Protein 6EF7 (pdb70)

Foldseek 3Di:
DFDDAKFKAFPQADEDEAQAKDKGKMKIAGPVLAFDQVPWAKDALPDRAPDDLRN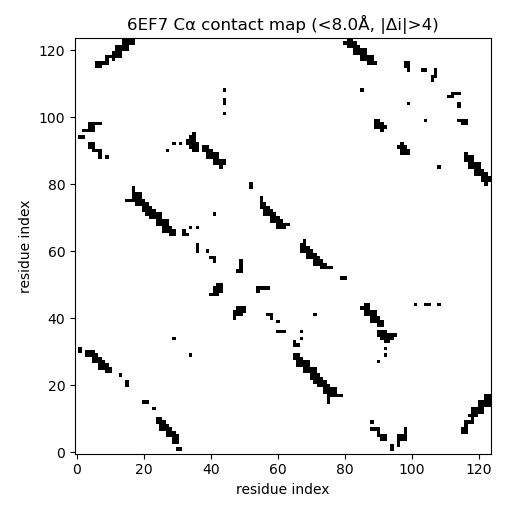QWDWDWDRDRSMIMIMIIGHHHNPGDFDKGKMFGWTAGPVGHIQADSVRNVCCVVVVHDGGGIHMYGYD

Solvent-accessible surface area: 6745 Å² total; per-residue (Å²): 165,27,130,94,97,2,79,8,107,25,49,89,84,0,46,1,121,83,31,102,84,21,92,61,113,1,46,0,65,10,77,48,68,40,24,41,72,92,127,2,17,4,29,52,28,162,38,93,102,41,4,194,17,0,110,30,8,89,78,46,22,81,81,89,63,89,73,0,37,0,84,0,45,8,76,0,58,125,120,13,92,103,27,85,53,60,10,4,0,17,0,9,0,64,66,48,35,39,8,1,43,96,101,58,3,21,83,5,42,123,90,186,79,94,29,61,5,49,3,103,0,35,2,77

Structure (mmCIF, N/CA/C/O backbone):
data_6EF7
#
_entry.id   6EF7
#
_cell.length_a   33.920
_cell.length_b   46.210
_cell.length_c   72.970
_cell.angle_alpha   90.00
_cell.angle_beta   90.00
_cell.angle_gamma   90.00
#
_symmetry.space_group_name_H-M   'P 21 21 21'
#
loop_
_entity.id
_entity.type
_entity.pdbx_description
1 polymer 'Platelet binding protein GspB'
2 non-polymer 'CALCIUM ION'
3 water water
#
loop_
_atom_site.group_PDB
_atom_site.id
_atom_site.type_symbol
_atom_site.label_atom_id
_atom_site.label_alt_id
_atom_site.label_comp_id
_atom_site.label_asym_id
_atom_site.label_entity_id
_atom_site.label_seq_id
_atom_site.pdbx_PDB_ins_code
_atom_site.Cartn_x
_atom_site.Cartn_y
_atom_site.Cartn_z
_atom_site.occupancy
_atom_site.B_iso_or_equiv
_atom_site.auth_seq_id
_atom_site.auth_comp_id
_atom_site.auth_asym_id
_atom_site.auth_atom_id
_atom_site.pdbx_PDB_model_num
ATOM 1 N N . SER A 1 4 ? 9.092 30.905 88.464 1.00 33.20 398 SER A N 1
ATOM 2 C CA . SER A 1 4 ? 8.613 30.489 87.151 1.00 30.54 398 SER A CA 1
ATOM 3 C C . SER A 1 4 ? 9.306 29.206 86.706 1.00 23.39 398 SER A C 1
ATOM 4 O O . SER A 1 4 ? 10.441 28.920 87.086 1.00 25.97 398 SER A O 1
ATOM 12 N N . ASP A 1 5 ? 8.609 28.417 85.899 1.00 16.35 399 ASP A N 1
ATOM 13 C CA . ASP A 1 5 ? 9.119 27.120 85.468 1.00 11.32 399 ASP A CA 1
ATOM 14 C C . ASP A 1 5 ? 8.586 26.836 84.073 1.00 10.49 399 ASP A C 1
ATOM 15 O O . ASP A 1 5 ? 7.410 26.493 83.911 1.00 11.64 399 ASP A O 1
ATOM 24 N N . THR A 1 6 ? 9.458 26.948 83.079 1.00 10.24 400 THR A N 1
ATOM 25 C CA . THR A 1 6 ? 9.093 26.700 81.691 1.00 11.60 400 THR A CA 1
ATOM 26 C C . THR A 1 6 ? 9.809 25.480 81.116 1.00 10.81 400 THR A C 1
ATOM 27 O O . THR A 1 6 ? 9.761 25.260 79.899 1.00 14.07 400 THR A O 1
ATOM 38 N N . GLU A 1 7 ? 10.465 24.677 81.961 1.00 8.68 401 GLU A N 1
ATOM 39 C CA . GLU A 1 7 ? 11.251 23.525 81.537 1.00 7.56 401 GLU A CA 1
ATOM 40 C C . GLU A 1 7 ? 10.481 22.245 81.831 1.00 6.08 401 GLU A C 1
ATOM 41 O O . GLU A 1 7 ? 9.944 22.070 82.930 1.00 6.12 401 GLU A O 1
ATOM 53 N N . ARG A 1 8 ? 10.470 21.329 80.874 1.00 5.51 402 ARG A N 1
ATOM 54 C CA . ARG A 1 8 ? 9.704 20.102 81.023 1.00 5.23 402 ARG A CA 1
ATOM 55 C C . ARG A 1 8 ? 10.407 19.091 81.936 1.00 4.79 402 ARG A C 1
ATOM 56 O O . ARG A 1 8 ? 11.638 18.972 81.920 1.00 5.59 402 ARG A O 1
ATOM 77 N N . PRO A 1 9 ? 9.636 18.292 82.672 1.00 4.49 403 PRO A N 1
ATOM 78 C CA . PRO A 1 9 ? 10.223 17.172 83.410 1.00 4.62 403 PRO A CA 1
ATOM 79 C C . PRO A 1 9 ? 10.779 16.145 82.432 1.00 4.30 403 PRO A C 1
ATOM 80 O O . PRO A 1 9 ? 10.374 16.086 81.260 1.00 4.59 403 PRO A O 1
ATOM 91 N N . VAL A 1 10 ? 11.699 15.305 82.927 1.00 4.36 404 VAL A N 1
ATOM 92 C CA . VAL A 1 10 ? 12.384 14.313 82.098 1.00 4.26 404 VAL A CA 1
ATOM 93 C C . VAL A 1 10 ? 12.171 12.924 82.687 1.00 3.73 404 VAL A C 1
ATOM 94 O O . VAL A 1 10 ? 12.531 12.669 83.845 1.00 4.47 404 VAL A O 1
ATOM 107 N N . VAL A 1 11 ? 11.601 12.023 81.895 1.00 3.69 405 VAL A N 1
ATOM 108 C CA . VAL A 1 11 ? 11.439 10.630 82.295 1.00 3.86 405 VAL A CA 1
ATOM 109 C C . VAL A 1 11 ? 12.683 9.826 81.937 1.00 4.14 405 VAL A C 1
ATOM 110 O O . VAL A 1 11 ? 13.270 10.011 80.859 1.00 4.75 405 VAL A O 1
ATOM 123 N N A ASN A 1 12 ? 13.017 8.877 82.813 0.43 4.08 406 ASN A N 1
ATOM 124 N N B ASN A 1 12 ? 13.081 8.929 82.842 0.57 4.52 406 ASN A N 1
ATOM 125 C CA A ASN A 1 12 ? 14.018 7.843 82.589 0.43 4.68 406 ASN A CA 1
ATOM 126 C CA B ASN A 1 12 ? 14.012 7.845 82.561 0.57 5.44 406 ASN A CA 1
ATOM 127 C C A ASN A 1 12 ? 13.292 6.504 82.698 0.43 4.70 406 ASN A C 1
ATOM 128 C C B ASN A 1 12 ? 13.227 6.543 82.679 0.57 5.05 406 ASN A C 1
ATOM 129 O O A ASN A 1 12 ? 12.877 6.109 83.794 0.43 5.18 406 ASN A O 1
ATOM 130 O O B ASN A 1 12 ? 12.695 6.230 83.752 0.57 5.83 406 ASN A O 1
ATOM 151 N N . VAL A 1 13 ? 13.137 5.803 81.574 1.00 5.02 407 VAL A N 1
ATOM 152 C CA . VAL A 1 13 ? 12.379 4.547 81.514 1.00 5.62 407 VAL A CA 1
ATOM 153 C C . VAL A 1 13 ? 13.195 3.530 80.725 1.00 5.48 407 VAL A C 1
ATOM 154 O O . VAL A 1 13 ? 13.931 3.929 79.814 1.00 5.90 407 VAL A O 1
ATOM 167 N N . PRO A 1 14 ? 13.124 2.234 81.048 1.00 6.12 408 PRO A N 1
ATOM 168 C CA . PRO A 1 14 ? 13.800 1.261 80.177 1.00 7.17 408 PRO A CA 1
ATOM 169 C C . PRO A 1 14 ? 13.280 1.403 78.747 1.00 6.81 408 PRO A C 1
ATOM 170 O O . PRO A 1 14 ? 12.094 1.622 78.524 1.00 7.56 408 PRO A O 1
ATOM 181 N N . SER A 1 15 ? 14.171 1.277 77.757 1.00 6.96 409 SER A N 1
ATOM 182 C CA . SER A 1 15 ? 13.741 1.452 76.372 1.00 7.47 409 SER A CA 1
ATOM 183 C C . SER A 1 15 ? 12.749 0.384 75.944 1.00 6.87 409 SER A C 1
ATOM 184 O O . SER A 1 15 ? 11.909 0.617 75.061 1.00 7.49 409 SER A O 1
ATOM 192 N N . GLU A 1 16 ? 12.846 -0.790 76.535 1.00 6.88 410 GLU A N 1
ATOM 193 C CA . GLU A 1 16 ? 11.888 -1.836 76.265 1.00 7.87 410 GLU A CA 1
ATOM 194 C C . GLU A 1 16 ? 11.678 -2.590 77.558 1.00 7.27 410 GLU A C 1
ATOM 195 O O . GLU A 1 16 ? 12.563 -2.672 78.417 1.00 9.45 410 GLU A O 1
ATOM 207 N N A ILE A 1 17 ? 10.453 -3.093 77.680 0.33 9.01 411 ILE A N 1
ATOM 208 N N B ILE A 1 17 ? 10.45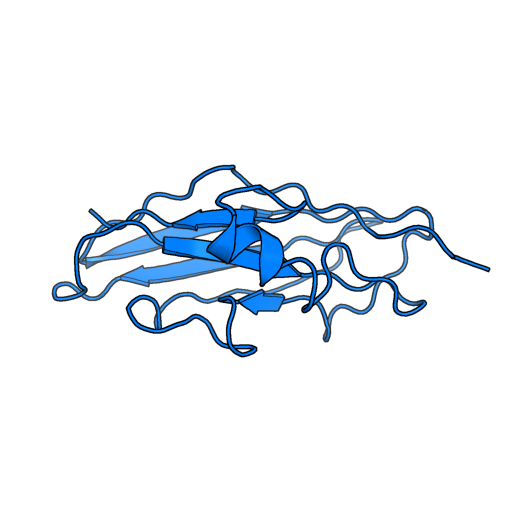9 -3.081 77.728 0.67 6.52 411 ILE A N 1
ATOM 209 C CA A ILE A 1 17 ? 9.989 -3.892 78.798 0.33 11.90 411 ILE A CA 1
ATOM 210 C CA B ILE A 1 17 ? 10.157 -4.007 78.798 0.67 8.55 411 ILE A CA 1
ATOM 211 C C A ILE A 1 17 ? 9.419 -5.172 78.214 0.33 12.33 411 ILE A C 1
ATOM 212 C C B ILE A 1 17 ? 9.498 -5.232 78.196 0.67 9.03 411 ILE A C 1
ATOM 213 O O A ILE A 1 17 ? 8.540 -5.126 77.345 0.33 12.63 411 ILE A O 1
ATOM 214 O O B ILE A 1 17 ? 8.600 -5.119 77.351 0.67 9.73 411 ILE A O 1
ATOM 245 N N A THR A 1 18 ? 9.924 -6.307 78.676 0.33 12.03 412 THR A N 1
ATOM 246 N N B THR A 1 18 ? 9.977 -6.397 78.598 0.67 8.50 412 THR A N 1
ATOM 247 C CA A THR A 1 18 ? 9.500 -7.608 78.183 0.33 12.30 412 THR A CA 1
ATOM 248 C CA B THR A 1 18 ? 9.492 -7.665 78.084 0.67 8.13 412 THR A CA 1
ATOM 249 C C A THR A 1 18 ? 8.667 -8.295 79.252 0.33 8.85 412 THR A C 1
ATOM 250 C C B THR A 1 18 ? 8.712 -8.369 79.188 0.67 7.30 412 THR A C 1
ATOM 251 O O A THR A 1 18 ? 9.063 -8.350 80.425 0.33 9.96 412 THR A O 1
ATOM 252 O O B THR A 1 18 ? 9.210 -8.540 80.309 0.67 9.49 412 THR A O 1
ATOM 273 N N . VAL A 1 19 ? 7.514 -8.811 78.845 1.00 6.23 413 VAL A N 1
ATOM 274 C CA . VAL A 1 19 ? 6.604 -9.490 79.747 1.00 5.71 413 VAL A CA 1
ATOM 275 C C . VAL A 1 19 ? 6.201 -10.804 79.087 1.00 5.59 413 VAL A C 1
ATOM 276 O O . VAL A 1 19 ? 6.354 -10.984 77.875 1.00 7.08 413 VAL A O 1
ATOM 289 N N . TYR A 1 20 ? 5.692 -11.729 79.906 1.00 6.46 414 TYR A N 1
ATOM 290 C CA . TYR A 1 20 ? 5.466 -13.111 79.499 1.00 6.51 414 TYR A CA 1
ATOM 291 C C . TYR A 1 20 ? 4.055 -13.541 79.859 1.00 6.30 414 TYR A C 1
ATOM 292 O O . TYR A 1 20 ? 3.608 -13.331 80.994 1.00 6.26 414 TYR A O 1
ATOM 310 N N . ARG A 1 21 ? 3.371 -14.192 78.916 1.00 6.81 415 ARG A N 1
ATOM 311 C CA . ARG A 1 21 ? 2.007 -14.649 79.165 1.00 7.06 415 ARG A CA 1
ATOM 312 C C . ARG A 1 21 ? 1.976 -15.574 80.376 1.00 7.13 415 ARG A C 1
ATOM 313 O O . ARG A 1 21 ? 2.796 -16.491 80.499 1.00 8.63 415 ARG A O 1
ATOM 334 N N . GLY A 1 22 ? 1.022 -15.318 81.269 1.00 6.43 416 GLY A N 1
ATOM 335 C CA . GLY A 1 22 ? 0.857 -16.064 82.494 1.00 7.39 416 GLY A CA 1
ATOM 336 C C . GLY A 1 22 ? 1.634 -15.534 83.679 1.00 7.99 416 GLY A C 1
ATOM 337 O O . GLY A 1 22 ? 1.400 -15.988 84.791 1.00 10.90 416 GLY A O 1
ATOM 341 N N . GLU A 1 23 ? 2.522 -14.570 83.491 1.00 7.17 417 GLU A N 1
ATOM 342 C CA . GLU A 1 23 ? 3.479 -14.190 84.515 1.00 7.82 417 GLU A CA 1
ATOM 343 C C . GLU A 1 23 ? 3.289 -12.746 84.950 1.00 6.90 417 GLU A C 1
ATOM 344 O O . GLU A 1 23 ? 2.842 -11.889 84.178 1.00 7.20 417 GLU A O 1
ATOM 356 N N . SER A 1 24 ? 3.678 -12.472 86.190 1.00 6.73 418 SER A N 1
ATOM 357 C CA . SER A 1 24 ? 3.695 -11.108 86.692 1.00 6.58 418 SER A CA 1
ATOM 358 C C . SER A 1 24 ? 5.025 -10.430 86.384 1.00 6.58 418 SER A C 1
ATOM 359 O O . SER A 1 24 ? 6.056 -11.091 86.225 1.00 8.35 418 SER A O 1
ATOM 367 N N . PHE A 1 25 ? 4.988 -9.099 86.318 1.00 6.15 419 PHE A N 1
ATOM 368 C CA . PHE A 1 25 ? 6.159 -8.307 85.991 1.00 6.13 419 PHE A CA 1
ATOM 369 C C . PHE A 1 25 ? 6.187 -7.035 86.822 1.00 5.80 419 PHE A C 1
ATOM 370 O O . PHE A 1 25 ? 5.160 -6.570 87.329 1.00 5.62 419 PHE A O 1
ATOM 387 N N . GLU A 1 26 ? 7.386 -6.453 86.925 1.00 6.32 420 GLU A N 1
ATOM 388 C CA . GLU A 1 26 ? 7.581 -5.189 87.620 1.00 6.36 420 GLU A CA 1
ATOM 389 C C . GLU A 1 26 ? 8.828 -4.512 87.068 1.00 6.62 420 GLU A C 1
ATOM 390 O O . GLU A 1 26 ? 9.905 -5.123 87.069 1.00 7.99 420 GLU A O 1
ATOM 402 N N . TYR A 1 27 ? 8.674 -3.267 86.624 1.00 5.87 421 TYR A N 1
ATOM 403 C CA . TYR A 1 27 ? 9.756 -2.431 86.129 1.00 6.58 421 TYR A CA 1
ATOM 404 C C . TYR A 1 27 ? 9.585 -1.041 86.724 1.00 6.45 421 TYR A C 1
ATOM 405 O O . TYR A 1 27 ? 8.537 -0.709 87.278 1.00 7.19 421 TYR A O 1
ATOM 423 N N . PHE A 1 28 ? 10.610 -0.208 86.594 1.00 7.62 422 PHE A N 1
ATOM 424 C CA . PHE A 1 28 ? 10.605 1.113 87.201 1.00 8.45 422 PHE A CA 1
ATOM 425 C C . PHE A 1 28 ? 11.045 2.177 86.219 1.00 8.24 422 PHE A C 1
ATOM 426 O O . PHE A 1 28 ? 11.967 1.966 85.424 1.00 9.83 422 PHE A O 1
ATOM 443 N N . ALA A 1 29 ? 10.366 3.317 86.283 1.00 7.76 423 ALA A N 1
ATOM 444 C CA . ALA A 1 29 ? 10.799 4.538 85.637 1.00 6.79 423 ALA A CA 1
ATOM 445 C C . ALA A 1 29 ? 10.952 5.606 86.710 1.00 5.99 423 ALA A C 1
ATOM 446 O O . ALA A 1 29 ? 10.361 5.507 87.796 1.00 7.19 423 ALA A O 1
ATOM 453 N N . THR A 1 30 ? 11.760 6.625 86.425 1.00 5.14 424 THR A N 1
ATOM 454 C CA . THR A 1 30 ? 11.895 7.762 87.315 1.00 5.30 424 THR A CA 1
ATOM 455 C C . THR A 1 30 ? 11.684 9.041 86.533 1.00 4.73 424 THR A C 1
ATOM 456 O O . THR A 1 30 ? 11.773 9.063 85.303 1.00 5.96 424 THR A O 1
ATOM 467 N N . VAL A 1 31 ? 11.396 10.114 87.273 1.00 4.57 425 VAL A N 1
ATOM 468 C CA . VAL A 1 31 ? 11.177 11.425 86.678 1.00 4.53 425 VAL A CA 1
ATOM 469 C C . VAL A 1 31 ? 11.929 12.464 87.495 1.00 4.69 425 VAL A C 1
ATOM 470 O O . VAL A 1 31 ? 11.828 12.478 88.727 1.00 5.30 425 VAL A O 1
ATOM 483 N N . THR A 1 32 ? 12.646 13.365 86.811 1.00 4.58 426 THR A N 1
ATOM 484 C CA . THR A 1 32 ? 13.259 14.528 87.429 1.00 5.07 426 THR A CA 1
ATOM 485 C C . THR A 1 32 ? 12.618 15.786 86.856 1.00 4.78 426 THR A C 1
ATOM 486 O O . THR A 1 32 ? 11.995 15.765 85.788 1.00 5.15 426 THR A O 1
ATOM 497 N N . ASP A 1 33 ? 12.778 16.893 87.579 1.00 4.86 427 ASP A N 1
ATOM 498 C CA . ASP A 1 33 ? 12.364 18.187 87.072 1.00 5.41 427 ASP A CA 1
ATOM 499 C C . ASP A 1 33 ? 13.221 19.271 87.702 1.00 6.21 427 ASP A C 1
ATOM 500 O O . ASP A 1 33 ? 13.582 19.187 88.878 1.00 6.71 427 ASP A O 1
ATOM 509 N N . ASN A 1 34 ? 13.475 20.332 86.935 1.00 6.39 428 ASN A N 1
ATOM 510 C CA . ASN A 1 34 ? 14.248 21.458 87.457 1.00 7.19 428 ASN A CA 1
ATOM 511 C C . ASN A 1 34 ? 13.659 22.034 88.736 1.00 7.72 428 ASN A C 1
ATOM 512 O O . ASN A 1 34 ? 14.409 22.546 89.581 1.00 8.94 428 ASN A O 1
ATOM 523 N N . SER A 1 35 ? 12.332 22.024 88.878 1.00 7.23 429 SER A N 1
ATOM 524 C CA . SER A 1 35 ? 11.687 22.591 90.056 1.00 7.71 429 SER A CA 1
ATOM 525 C C . SER A 1 35 ? 11.643 21.629 91.237 1.00 7.65 429 SER A C 1
ATOM 526 O O . SER A 1 35 ? 11.286 22.047 92.348 1.00 9.25 429 SER A O 1
ATOM 534 N N . ASN A 1 36 ? 11.917 20.346 91.012 1.00 7.53 430 ASN A N 1
ATOM 535 C CA . ASN A 1 36 ? 11.809 19.300 92.029 1.00 8.13 430 ASN A CA 1
ATOM 536 C C . ASN A 1 36 ? 10.374 19.122 92.535 1.00 8.28 430 ASN A C 1
ATOM 537 O O . ASN A 1 36 ? 10.162 18.475 93.567 1.00 11.26 430 ASN A O 1
ATOM 548 N N . ALA A 1 37 ? 9.384 19.641 91.798 1.00 7.71 431 ALA A N 1
ATOM 549 C CA . ALA A 1 37 ? 7.988 19.600 92.211 1.00 8.25 431 ALA A CA 1
ATOM 550 C C . ALA A 1 37 ? 7.131 19.123 91.051 1.00 6.89 431 ALA A C 1
ATOM 551 O O . ALA A 1 37 ? 7.328 19.533 89.903 1.00 8.43 431 ALA A O 1
ATOM 558 N N . PHE A 1 38 ? 6.180 18.242 91.358 1.00 6.20 432 PHE A N 1
ATOM 559 C CA . PHE A 1 38 ? 5.463 17.487 90.345 1.00 5.93 432 PHE A CA 1
ATOM 560 C C . PHE A 1 38 ? 3.959 17.583 90.535 1.00 5.63 432 PHE A C 1
ATOM 561 O O . PHE A 1 38 ? 3.468 18.024 91.569 1.00 7.73 432 PHE A O 1
ATOM 578 N N . ASP A 1 39 ? 3.228 17.093 89.539 1.00 6.10 433 ASP A N 1
ATOM 579 C CA . ASP A 1 39 ? 1.799 16.820 89.672 1.00 6.11 433 ASP A CA 1
ATOM 580 C C . ASP A 1 39 ? 1.635 15.310 89.513 1.00 5.67 433 ASP A C 1
ATOM 581 O O . ASP A 1 39 ? 1.472 14.780 88.403 1.00 5.92 433 ASP A O 1
ATOM 590 N N . LEU A 1 40 ? 1.728 14.603 90.638 1.00 6.76 434 LEU A N 1
ATOM 591 C CA . LEU A 1 40 ? 1.757 13.140 90.609 1.00 7.87 434 LEU A CA 1
ATOM 592 C C . LEU A 1 40 ? 0.490 12.551 89.998 1.00 7.57 434 LEU A C 1
ATOM 593 O O . LEU A 1 40 ? 0.558 11.582 89.231 1.00 8.06 434 LEU A O 1
ATOM 609 N N . ALA A 1 41 ? -0.671 13.147 90.290 1.00 8.51 435 ALA A N 1
ATOM 610 C CA . ALA A 1 41 ? -1.924 12.627 89.756 1.00 10.06 435 ALA A CA 1
ATOM 611 C C . ALA A 1 41 ? -2.021 12.771 88.245 1.00 9.40 435 ALA A C 1
ATOM 612 O O . ALA A 1 41 ? -2.836 12.077 87.616 1.00 12.04 435 ALA A O 1
ATOM 619 N N . LYS A 1 42 ? -1.232 13.665 87.647 1.00 7.64 436 LYS A N 1
ATOM 620 C CA . LYS A 1 42 ? -1.181 13.858 86.203 1.00 7.74 436 LYS A CA 1
ATOM 621 C C . LYS A 1 42 ? 0.046 13.199 85.571 1.00 6.82 436 LYS A C 1
ATOM 622 O O . LYS A 1 42 ? 0.477 13.573 84.459 1.00 7.99 436 LYS A O 1
ATOM 641 N N . THR A 1 43 ? 0.597 12.201 86.249 1.00 5.78 437 THR A N 1
ATOM 642 C CA . THR A 1 43 ? 1.699 11.404 85.735 1.00 5.62 437 THR A CA 1
ATOM 643 C C . THR A 1 43 ? 1.170 9.989 85.530 1.00 5.68 437 THR A C 1
ATOM 644 O O . THR A 1 43 ? 0.694 9.359 86.477 1.00 7.42 437 THR A O 1
ATOM 655 N N . VAL A 1 44 ? 1.220 9.509 84.273 1.00 4.85 438 VAL A N 1
ATOM 656 C CA . VAL A 1 44 ? 0.510 8.301 83.869 1.00 5.40 438 VAL A CA 1
ATOM 657 C C . VAL A 1 44 ? 1.386 7.458 82.945 1.00 4.60 438 VAL A C 1
ATOM 658 O O . VAL A 1 44 ? 2.384 7.920 82.402 1.00 4.79 438 VAL A O 1
ATOM 671 N N . VAL A 1 45 ? 0.977 6.207 82.763 1.00 4.48 439 VAL A N 1
ATOM 672 C CA . VAL A 1 45 ? 1.513 5.314 81.741 1.00 4.11 439 VAL A CA 1
ATOM 673 C C . VAL A 1 45 ? 0.340 4.952 80.848 1.00 4.03 439 VAL A C 1
ATOM 674 O O . VAL A 1 45 ? -0.682 4.458 81.351 1.00 5.97 439 VAL A O 1
ATOM 687 N N . ARG A 1 46 ? 0.455 5.213 79.542 1.00 3.87 440 ARG A N 1
ATOM 688 C CA . ARG A 1 46 ? -0.698 5.135 78.659 1.00 4.17 440 ARG A CA 1
ATOM 689 C C . ARG A 1 46 ? -0.281 4.820 77.229 1.00 3.89 440 ARG A C 1
ATOM 690 O O . ARG A 1 46 ? 0.876 5.004 76.829 1.00 4.44 440 ARG A O 1
ATOM 711 N N . TRP A 1 47 ? -1.268 4.402 76.426 1.00 3.68 441 TRP A N 1
ATOM 712 C CA . TRP A 1 47 ? -1.094 4.353 74.984 1.00 3.82 441 TRP A CA 1
ATOM 713 C C . TRP A 1 47 ? -1.412 5.714 74.354 1.00 3.34 441 TRP A C 1
ATOM 714 O O . TRP A 1 47 ? -1.784 6.687 75.023 1.00 4.25 441 TRP A O 1
ATOM 735 N N . LEU A 1 48 ? -1.266 5.779 73.027 1.00 3.76 442 LEU A N 1
ATOM 736 C CA . LEU A 1 48 ? -1.435 7.038 72.301 1.00 4.06 442 LEU A CA 1
ATOM 737 C C . LEU A 1 48 ? -2.821 7.643 72.482 1.00 3.87 442 LEU A C 1
ATOM 738 O O . LEU A 1 48 ? -2.958 8.850 72.702 1.00 4.60 442 LEU A O 1
ATOM 754 N N . TYR A 1 49 ? -3.869 6.845 72.287 1.00 3.73 443 TYR A N 1
ATOM 755 C CA . TYR A 1 49 ? -5.146 7.425 71.885 1.00 3.99 443 TYR A CA 1
ATOM 756 C C . TYR A 1 49 ? -5.925 8.057 73.024 1.00 3.75 443 TYR A C 1
ATOM 757 O O . TYR A 1 49 ? -6.706 8.990 72.793 1.00 4.41 443 TYR A O 1
ATOM 775 N N . SER A 1 50 ? -5.733 7.562 74.239 1.00 4.06 444 SER A N 1
ATOM 776 C CA . SER A 1 50 ? -6.506 7.968 75.407 1.00 4.01 444 SER A CA 1
ATOM 777 C C . SER A 1 50 ? -5.687 7.644 76.653 1.00 4.17 444 SER A C 1
ATOM 778 O O . SER A 1 50 ? -4.730 6.868 76.585 1.00 4.30 444 SER A O 1
ATOM 786 N N . ASN A 1 51 ? -6.085 8.197 77.798 1.00 4.32 445 ASN A N 1
ATOM 787 C CA . ASN A 1 51 ? -5.399 7.945 79.063 1.00 4.07 445 ASN A CA 1
ATOM 788 C C . ASN A 1 51 ? -5.856 6.600 79.623 1.00 4.52 445 ASN A C 1
ATOM 789 O O . ASN A 1 51 ? -6.638 6.508 80.577 1.00 5.38 445 ASN A O 1
ATOM 800 N N . GLN A 1 52 ? -5.330 5.542 79.014 1.00 4.41 446 GLN A N 1
ATOM 801 C CA . GLN A 1 52 ? -5.678 4.154 79.278 1.00 4.04 446 GLN A CA 1
ATOM 802 C C . GLN A 1 52 ? -4.462 3.309 78.965 1.00 3.62 446 GLN A C 1
ATOM 803 O O . GLN A 1 52 ? -3.591 3.733 78.195 1.00 4.50 446 GLN A O 1
ATOM 817 N N . PRO A 1 53 ? -4.415 2.075 79.469 1.00 4.48 447 PRO A N 1
ATOM 818 C CA . PRO A 1 53 ? -3.259 1.210 79.198 1.00 5.53 447 PRO A CA 1
ATOM 819 C C . PRO A 1 53 ? -3.184 0.737 77.762 1.00 5.42 447 PRO A C 1
ATOM 820 O O . PRO A 1 53 ? -2.086 0.452 77.283 1.00 7.17 447 PRO A O 1
ATOM 831 N N . GLY A 1 54 ? -4.314 0.614 77.077 1.00 5.18 448 GLY A N 1
ATOM 832 C CA . GLY A 1 54 ? -4.351 0.373 75.650 1.00 5.90 448 GLY A CA 1
ATOM 833 C C . GLY A 1 54 ? -4.872 -1.013 75.269 1.00 6.37 448 GLY A C 1
ATOM 834 O O . GLY A 1 54 ? -4.745 -1.994 76.006 1.00 7.49 448 GLY A O 1
ATOM 838 N N . ARG A 1 55 ? -5.394 -1.084 74.046 1.00 8.54 449 ARG A N 1
ATOM 839 C CA . ARG A 1 55 ? -5.896 -2.337 73.511 1.00 9.96 449 ARG A CA 1
ATOM 840 C C . ARG A 1 55 ? -4.758 -3.348 73.347 1.00 9.80 449 ARG A C 1
ATOM 841 O O . ARG A 1 55 ? -3.677 -3.012 72.840 1.00 12.53 449 ARG A O 1
ATOM 862 N N . GLY A 1 56 ? -4.974 -4.559 73.871 1.00 11.37 450 GLY A N 1
ATOM 863 C CA . GLY A 1 56 ? -3.970 -5.603 73.894 1.00 12.84 450 GLY A CA 1
ATOM 864 C C . GLY A 1 56 ? -3.099 -5.572 75.126 1.00 12.02 450 GLY A C 1
ATOM 865 O O . GLY A 1 56 ? -2.356 -6.539 75.375 1.00 14.61 450 GLY A O 1
ATOM 869 N N . THR A 1 57 ? -3.172 -4.494 75.902 1.00 10.05 451 THR A N 1
ATOM 870 C CA . THR A 1 57 ? -2.344 -4.340 77.087 1.00 8.10 451 THR A CA 1
ATOM 871 C C . THR A 1 57 ? -3.175 -3.790 78.249 1.00 6.71 451 THR A C 1
ATOM 872 O O . THR A 1 57 ? -2.702 -2.960 79.024 1.00 5.94 451 THR A O 1
ATOM 883 N N . GLU A 1 58 ? -4.424 -4.246 78.389 1.00 7.64 452 GLU A N 1
ATOM 884 C CA . GLU A 1 58 ? -5.346 -3.664 79.367 1.00 8.04 452 GLU A CA 1
ATOM 885 C C . GLU A 1 58 ? -4.921 -3.964 80.811 1.00 6.83 452 GLU A C 1
ATOM 886 O O . GLU A 1 58 ? -5.383 -3.299 81.747 1.00 8.44 452 GLU A O 1
ATOM 898 N N . TRP A 1 59 ? -4.053 -4.957 80.974 1.00 5.83 453 TRP A N 1
ATOM 899 C CA . TRP A 1 59 ? -3.464 -5.450 82.211 1.00 5.88 453 TRP A CA 1
ATOM 900 C C . TRP A 1 59 ? -2.226 -4.660 82.630 1.00 5.21 453 TRP A C 1
ATOM 901 O O . TRP A 1 59 ? -1.618 -4.987 83.654 1.00 6.41 453 TRP A O 1
ATOM 922 N N . LEU A 1 60 ? -1.829 -3.644 81.869 1.00 4.86 454 LEU A N 1
ATOM 923 C CA . LEU A 1 60 ? -0.681 -2.822 82.233 1.00 4.99 454 LEU A CA 1
ATOM 924 C C . LEU A 1 60 ? -1.086 -1.846 83.331 1.00 5.25 454 LEU A C 1
ATOM 925 O O . LEU A 1 60 ? -2.021 -1.060 83.141 1.00 8.30 454 LEU A O 1
ATOM 941 N N . GLN A 1 61 ? -0.432 -1.921 84.484 1.00 4.35 455 GLN A N 1
ATOM 942 C CA . GLN A 1 61 ? -0.744 -1.097 85.643 1.00 4.66 455 GLN A CA 1
ATOM 943 C C . GLN A 1 61 ? 0.457 -0.237 86.015 1.00 4.60 455 GLN A C 1
ATOM 944 O O . GLN A 1 61 ? 1.599 -0.518 85.644 1.00 4.91 455 GLN A O 1
ATOM 958 N N . TYR A 1 62 ? 0.197 0.815 86.791 1.00 5.12 456 TYR A N 1
ATOM 959 C CA . TYR A 1 62 ? 1.287 1.642 87.285 1.00 5.22 456 TYR A CA 1
ATOM 960 C C . TYR A 1 62 ? 0.884 2.314 88.589 1.00 5.40 456 TYR A C 1
ATOM 961 O O . TYR A 1 62 ? -0.301 2.463 88.904 1.00 5.98 456 TYR A O 1
ATOM 979 N N A SER A 1 63 ? 1.896 2.706 89.354 0.41 6.09 457 SER A N 1
ATOM 980 N N B SER A 1 63 ? 1.903 2.741 89.335 0.52 5.53 457 SER A N 1
ATOM 981 N N C SER A 1 63 ? 1.903 2.731 89.341 0.06 8.04 457 SER A N 1
ATOM 982 C CA A SER A 1 63 ? 1.706 3.512 90.546 0.41 7.62 457 SER A CA 1
ATOM 983 C CA B SER A 1 63 ? 1.721 3.488 90.569 0.52 6.62 457 SER A CA 1
ATOM 984 C CA C SER A 1 63 ? 1.729 3.489 90.572 0.06 10.48 457 SER A CA 1
ATOM 985 C C A SER A 1 63 ? 2.853 4.508 90.631 0.41 7.59 457 SER A C 1
ATOM 986 C C B SER A 1 63 ? 2.878 4.467 90.737 0.52 6.88 457 SER A C 1
ATOM 987 C C C SER A 1 63 ? 2.876 4.484 90.687 0.06 9.57 457 SER A C 1
ATOM 988 O O A SER A 1 63 ? 3.973 4.220 90.200 0.41 9.36 457 SER A O 1
ATOM 989 O O B SER A 1 63 ? 4.041 4.101 90.562 0.52 8.84 457 SER A O 1
ATOM 990 O O C SER A 1 63 ? 4.022 4.158 90.366 0.06 10.30 457 SER A O 1
ATOM 1012 N N . VAL A 1 64 ? 2.562 5.689 91.154 1.00 7.75 458 VAL A N 1
ATOM 1013 C CA . VAL A 1 64 ? 3.541 6.772 91.237 1.00 7.70 458 VAL A CA 1
ATOM 1014 C C . VAL A 1 64 ? 3.704 7.214 92.688 1.00 8.05 458 VAL A C 1
ATOM 1015 O O . VAL A 1 64 ? 2.715 7.380 93.410 1.00 9.51 458 VAL A O 1
ATOM 1028 N N A THR A 1 65 ? 4.954 7.480 93.078 0.23 7.88 459 THR A N 1
ATOM 1029 N N B THR A 1 65 ? 4.954 7.386 93.118 0.77 7.20 459 THR A N 1
ATOM 1030 C CA A THR A 1 65 ? 5.309 7.927 94.419 0.23 8.19 459 THR A CA 1
ATOM 1031 C CA B THR A 1 65 ? 5.286 7.974 94.40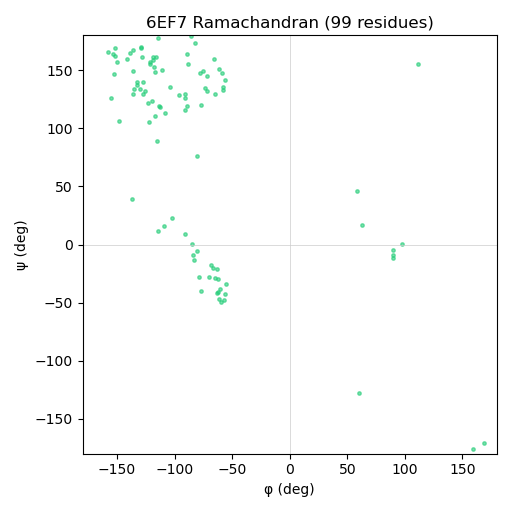9 0.77 7.66 459 THR A CA 1
ATOM 1032 C C A THR A 1 65 ? 6.479 8.898 94.319 0.23 7.70 459 THR A C 1
ATOM 1033 C C B THR A 1 65 ? 6.359 9.034 94.199 0.77 6.53 459 THR A C 1
ATOM 1034 O O A THR A 1 65 ? 7.388 8.691 93.511 0.23 7.51 459 THR A O 1
ATOM 1035 O O B THR A 1 65 ? 7.040 9.068 93.171 0.77 7.44 459 THR A O 1
ATOM 1056 N N . GLN A 1 66 ? 6.485 9.936 95.161 1.00 7.88 460 GLN A N 1
ATOM 1057 C CA . GLN A 1 66 ? 7.579 10.903 95.162 1.00 7.91 460 GLN A CA 1
ATOM 1058 C C . GLN A 1 66 ? 8.613 10.478 96.191 1.00 8.62 460 GLN A C 1
ATOM 1059 O O . GLN A 1 66 ? 8.270 10.260 97.355 1.00 12.12 460 GLN A O 1
ATOM 1073 N N . VAL A 1 67 ? 9.864 10.348 95.752 1.00 8.38 461 VAL A N 1
ATOM 1074 C CA . VAL A 1 67 ? 10.996 9.972 96.585 1.00 10.51 461 VAL A CA 1
ATOM 1075 C C . VAL A 1 67 ? 12.021 11.093 96.459 1.00 10.15 461 VAL A C 1
ATOM 1076 O O . VAL A 1 67 ? 12.670 11.246 95.411 1.00 9.78 461 VAL A O 1
ATOM 1089 N N . GLY A 1 68 ? 12.133 11.905 97.500 1.00 11.43 462 GLY A N 1
ATOM 1090 C CA . GLY A 1 68 ? 13.022 13.049 97.419 1.00 12.04 462 GLY A CA 1
ATOM 1091 C C . GLY A 1 68 ? 12.585 13.971 96.293 1.00 9.69 462 GLY A C 1
ATOM 1092 O O . GLY A 1 68 ? 11.419 14.370 96.196 1.00 11.47 462 GLY A O 1
ATOM 1096 N N . ASN A 1 69 ? 13.529 14.312 95.412 1.00 10.23 463 ASN A N 1
ATOM 1097 C CA . ASN A 1 69 ? 13.266 15.210 94.300 1.00 9.61 463 ASN A CA 1
ATOM 1098 C C . ASN A 1 69 ? 12.824 14.501 93.028 1.00 8.02 463 ASN A C 1
ATOM 1099 O O . ASN A 1 69 ? 12.744 15.144 91.977 1.00 9.64 463 ASN A O 1
ATOM 1110 N N . GLN A 1 70 ? 12.542 13.208 93.085 1.00 8.20 464 GLN A N 1
ATOM 1111 C CA . GLN A 1 70 ? 12.139 12.433 91.916 1.00 7.71 464 GLN A CA 1
ATOM 1112 C C . GLN A 1 70 ? 10.775 11.800 92.107 1.00 6.59 464 GLN A C 1
ATOM 1113 O O . GLN A 1 70 ? 10.335 11.548 93.232 1.00 8.41 464 GLN A O 1
ATOM 1127 N N . LEU A 1 71 ? 10.124 11.528 90.985 1.00 5.66 465 LEU A N 1
ATOM 1128 C CA . LEU A 1 71 ? 9.042 10.562 90.981 1.00 5.37 465 LEU A CA 1
ATOM 1129 C C . LEU A 1 71 ? 9.575 9.184 90.663 1.00 5.37 465 LEU A C 1
ATOM 1130 O O . LEU A 1 71 ? 10.492 9.022 89.849 1.00 6.32 465 LEU A O 1
ATOM 1146 N N A LYS A 1 72 ? 8.972 8.191 91.302 0.53 5.06 466 LYS A N 1
ATOM 1147 N N B LYS A 1 72 ? 8.963 8.187 91.296 0.47 5.79 466 LYS A N 1
ATOM 1148 C CA A LYS A 1 72 ? 9.187 6.783 91.007 0.53 5.87 466 LYS A CA 1
ATOM 1149 C CA B LYS A 1 72 ? 9.192 6.776 91.013 0.47 6.94 466 LYS A CA 1
ATOM 1150 C C A LYS A 1 72 ? 7.890 6.222 90.443 0.53 6.05 466 LYS A C 1
ATOM 1151 C C B LYS A 1 72 ? 7.902 6.189 90.460 0.47 6.70 466 LYS A C 1
ATOM 1152 O O A LYS A 1 72 ? 6.841 6.297 91.093 0.53 6.96 466 LYS A O 1
ATOM 1153 O O B LYS A 1 72 ? 6.875 6.183 91.150 0.47 7.35 466 LYS A O 1
ATOM 1170 N N . VAL A 1 73 ? 7.960 5.689 89.231 1.00 5.81 467 VAL A N 1
ATOM 1171 C CA . VAL A 1 73 ? 6.814 5.100 88.546 1.00 6.20 467 VAL A CA 1
ATOM 1172 C C . VAL A 1 73 ? 7.044 3.597 88.489 1.00 6.16 467 VAL A C 1
ATOM 1173 O O . VAL A 1 73 ? 7.933 3.131 87.775 1.00 8.27 467 VAL A O 1
ATOM 1186 N N . ARG A 1 74 ? 6.239 2.835 89.225 1.00 5.73 468 ARG A N 1
ATOM 1187 C CA . ARG A 1 74 ? 6.297 1.385 89.194 1.00 5.70 468 ARG A CA 1
ATOM 1188 C C . ARG A 1 74 ? 5.326 0.915 88.122 1.00 5.93 468 ARG A C 1
ATOM 1189 O O . ARG A 1 74 ? 4.155 1.306 88.139 1.00 7.50 468 ARG A O 1
ATOM 1210 N N . ILE A 1 75 ? 5.820 0.109 87.186 1.00 4.99 469 ILE A N 1
ATOM 1211 C CA . ILE A 1 75 ? 5.062 -0.400 86.052 1.00 5.10 469 ILE A CA 1
ATOM 1212 C C . ILE A 1 75 ? 4.940 -1.901 86.280 1.00 5.34 469 ILE A C 1
ATOM 1213 O O . ILE A 1 75 ? 5.953 -2.594 86.390 1.00 6.40 469 ILE A O 1
ATOM 1229 N N . PHE A 1 76 ? 3.712 -2.407 86.416 1.00 5.11 470 PHE A N 1
ATOM 1230 C CA . PHE A 1 76 ? 3.526 -3.761 86.943 1.00 5.22 470 PHE A CA 1
ATOM 1231 C C . PHE A 1 76 ? 2.245 -4.365 86.391 1.00 5.04 470 PHE A C 1
ATOM 1232 O O . PHE A 1 76 ? 1.397 -3.670 85.819 1.00 5.60 470 PHE A O 1
ATOM 1249 N N . GLY A 1 77 ? 2.079 -5.656 86.621 1.00 5.60 471 GLY A N 1
ATOM 1250 C CA . GLY A 1 77 ? 0.852 -6.334 86.256 1.00 5.50 471 GLY A CA 1
ATOM 1251 C C . GLY A 1 77 ? 1.074 -7.826 86.149 1.00 5.54 471 GLY A C 1
ATOM 1252 O O . GLY A 1 77 ? 2.153 -8.343 86.440 1.00 6.19 471 GLY A O 1
ATOM 1256 N N . ASN A 1 78 ? 0.010 -8.510 85.726 1.00 5.41 472 ASN A N 1
ATOM 1257 C CA . ASN A 1 78 ? 0.052 -9.931 85.409 1.00 5.91 472 ASN A CA 1
ATOM 1258 C C . ASN A 1 78 ? -0.523 -10.094 84.009 1.00 4.82 472 ASN A C 1
ATOM 1259 O O . ASN A 1 78 ? -1.616 -9.585 83.726 1.00 5.82 472 ASN A O 1
ATOM 1270 N N . VAL A 1 79 ? 0.194 -10.800 83.143 1.00 5.07 473 VAL A N 1
ATOM 1271 C CA . VAL A 1 79 ? -0.200 -10.947 81.746 1.00 5.26 473 VAL A CA 1
ATOM 1272 C C . VAL A 1 79 ? -1.110 -12.169 81.633 1.00 5.58 473 VAL A C 1
ATOM 1273 O O . VAL A 1 79 ? -0.655 -13.286 81.921 1.00 5.91 473 VAL A O 1
ATOM 1286 N N . PRO A 1 80 ? -2.358 -12.020 81.196 1.00 6.44 474 PRO A N 1
ATOM 1287 C CA . PRO A 1 80 ? -3.195 -13.212 80.997 1.00 7.05 474 PRO A CA 1
ATOM 1288 C C . PRO A 1 80 ? -2.561 -14.180 80.003 1.00 7.57 474 PRO A C 1
ATOM 1289 O O . PRO A 1 80 ? -1.902 -13.782 79.037 1.00 8.46 474 PRO A O 1
ATOM 1300 N N . ILE A 1 81 ? -2.799 -15.471 80.233 1.00 8.17 475 ILE A N 1
ATOM 1301 C CA . ILE A 1 81 ? -2.180 -16.521 79.423 1.00 10.07 475 ILE A CA 1
ATOM 1302 C C . ILE A 1 81 ? -2.591 -16.470 77.958 1.00 10.60 475 ILE A C 1
ATOM 1303 O O . ILE A 1 81 ? -1.861 -16.980 77.104 1.00 12.72 475 ILE A O 1
ATOM 1319 N N . ASP A 1 82 ? -3.720 -15.833 77.652 1.00 10.72 476 ASP A N 1
ATOM 1320 C CA . ASP A 1 82 ? -4.247 -15.792 76.260 1.00 12.53 476 ASP A CA 1
ATOM 1321 C C . ASP A 1 82 ? -4.120 -14.401 75.619 1.00 11.49 476 ASP A C 1
ATOM 1322 O O . ASP A 1 82 ? -4.772 -14.157 74.588 1.00 12.73 476 ASP A O 1
ATOM 1331 N N . THR A 1 83 ? -3.309 -13.512 76.184 1.00 9.96 477 THR A N 1
ATOM 1332 C CA . THR A 1 83 ? -3.031 -12.209 75.589 1.00 11.56 477 THR A CA 1
ATOM 1333 C C . THR A 1 83 ? -2.370 -12.369 74.222 1.00 12.01 477 THR A C 1
ATOM 1334 O O . THR A 1 83 ? -1.629 -13.314 73.990 1.00 13.90 477 THR A O 1
ATOM 1345 N N . THR A 1 84 ? -2.578 -11.404 73.328 1.00 12.11 478 THR A N 1
ATOM 1346 C CA . THR A 1 84 ? -1.923 -11.476 72.024 1.00 13.93 478 THR A CA 1
ATOM 1347 C C . THR A 1 84 ? -0.423 -11.202 72.155 1.00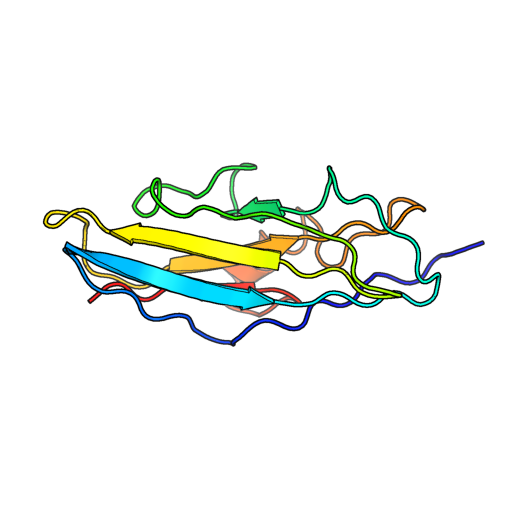 11.73 478 THR A C 1
ATOM 1348 O O . THR A 1 84 ? 0.003 -10.270 72.836 1.00 11.71 478 THR A O 1
ATOM 1359 N N . ILE A 1 85 ? 0.383 -12.058 71.539 1.00 12.30 479 ILE A N 1
ATOM 1360 C CA . ILE A 1 85 ? 1.819 -11.853 71.483 1.00 12.69 479 ILE A CA 1
ATOM 1361 C C . ILE A 1 85 ? 2.114 -10.731 70.495 1.00 12.76 479 ILE A C 1
ATOM 1362 O O . ILE A 1 85 ? 1.539 -10.687 69.401 1.00 14.99 479 ILE A O 1
ATOM 1378 N N . GLY A 1 86 ? 2.999 -9.816 70.885 1.00 12.76 480 GLY A N 1
ATOM 1379 C CA . GLY A 1 86 ? 3.347 -8.686 70.011 1.00 13.57 480 GLY A CA 1
ATOM 1380 C C . GLY A 1 86 ? 4.150 -7.623 70.725 1.00 11.83 480 GLY A C 1
ATOM 1381 O O . GLY A 1 86 ? 4.542 -7.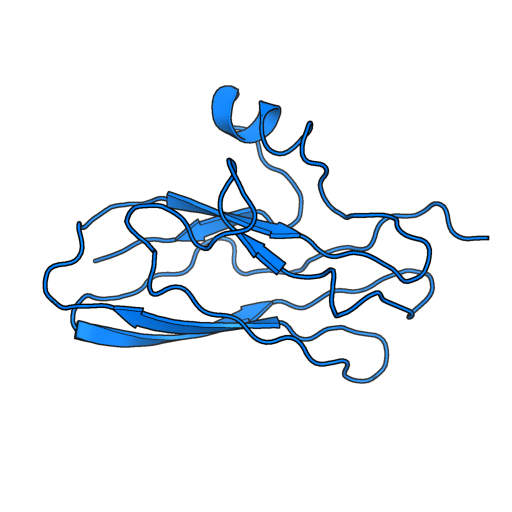812 71.897 1.00 15.85 480 GLY A O 1
ATOM 1385 N N . ASP A 1 87 ? 4.334 -6.494 70.046 1.00 9.33 481 ASP A N 1
ATOM 1386 C CA . ASP A 1 87 ? 5.147 -5.358 70.537 1.00 10.07 481 ASP A CA 1
ATOM 1387 C C . ASP A 1 87 ? 4.226 -4.137 70.422 1.00 9.94 481 ASP A C 1
ATOM 1388 O O 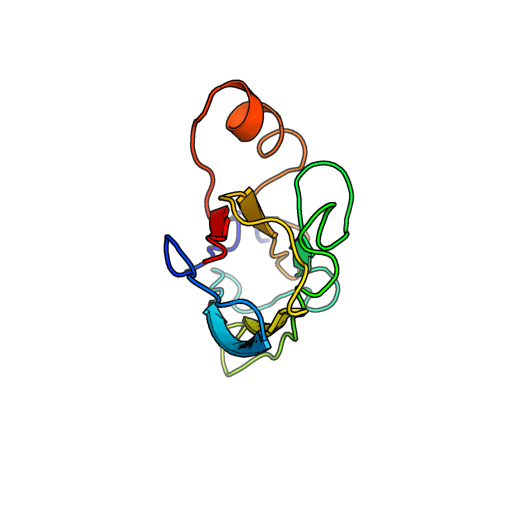. ASP A 1 87 ? 3.442 -4.030 69.434 1.00 14.16 481 ASP A O 1
ATOM 1397 N N . TYR A 1 88 ? 4.266 -3.261 71.417 1.00 6.39 482 TYR A N 1
ATOM 1398 C CA . TYR A 1 88 ? 3.415 -2.060 71.461 1.00 6.49 482 TYR A CA 1
ATOM 1399 C C . TYR A 1 88 ? 4.265 -0.886 71.906 1.00 6.48 482 TYR A C 1
ATOM 1400 O O . TYR A 1 88 ? 5.209 -1.073 72.673 1.00 9.77 482 TYR A O 1
ATOM 1418 N N . THR A 1 89 ? 3.929 0.311 71.445 1.00 5.96 483 THR A N 1
ATOM 1419 C CA . THR A 1 89 ? 4.582 1.533 71.948 1.00 5.33 483 THR A CA 1
ATOM 1420 C C . THR A 1 89 ? 3.694 2.110 73.043 1.00 4.34 483 THR A C 1
ATOM 1421 O O . THR A 1 89 ? 2.453 2.246 72.830 1.00 4.98 483 THR A O 1
ATOM 1432 N N . ARG A 1 90 ? 4.283 2.390 74.203 1.00 4.23 484 ARG A N 1
ATOM 1433 C CA . ARG A 1 90 ? 3.566 3.026 75.301 1.00 3.99 484 ARG A CA 1
ATOM 1434 C C . ARG A 1 90 ? 4.380 4.216 75.788 1.00 3.87 484 ARG A C 1
ATOM 1435 O O . ARG A 1 90 ? 5.534 4.409 75.393 1.00 4.76 484 ARG A O 1
ATOM 1456 N N . TYR A 1 91 ? 3.758 5.040 76.640 1.00 4.21 485 TYR A N 1
ATOM 1457 C CA . TYR A 1 91 ? 4.303 6.340 77.011 1.00 3.74 485 TYR A CA 1
ATOM 1458 C C . TYR A 1 91 ? 4.169 6.559 78.510 1.00 3.90 485 TYR A C 1
ATOM 1459 O O . TYR A 1 91 ? 3.079 6.425 79.067 1.00 4.47 485 TYR A O 1
ATOM 1477 N N . VAL A 1 92 ? 5.272 6.949 79.152 1.00 3.64 486 VAL A N 1
ATOM 1478 C CA . VAL A 1 92 ? 5.241 7.542 80.484 1.00 3.86 486 VAL A CA 1
ATOM 1479 C C . VAL A 1 92 ? 5.130 9.042 80.270 1.00 3.67 486 VAL A C 1
ATOM 1480 O O . VAL A 1 92 ? 6.024 9.663 79.682 1.00 4.75 486 VAL A O 1
ATOM 1493 N N . VAL A 1 93 ? 4.016 9.625 80.718 1.00 4.03 487 VAL A N 1
ATOM 1494 C CA . VAL A 1 93 ? 3.718 11.040 80.526 1.00 4.88 487 VAL A CA 1
ATOM 1495 C C . VAL A 1 93 ? 3.644 11.677 81.907 1.00 5.58 487 VAL A C 1
ATOM 1496 O O . VAL A 1 93 ? 2.731 11.388 82.690 1.00 7.93 487 VAL A O 1
ATOM 1509 N N . ALA A 1 94 ? 4.625 12.509 82.220 1.00 4.64 488 ALA A N 1
ATOM 1510 C CA . ALA A 1 94 ? 4.757 13.129 83.519 1.00 5.36 488 ALA A CA 1
ATOM 1511 C C . ALA A 1 94 ? 4.481 14.619 83.417 1.00 4.90 488 ALA A C 1
ATOM 1512 O O . ALA A 1 94 ? 4.754 15.250 82.390 1.00 5.79 488 ALA A O 1
ATOM 1519 N N . THR A 1 95 ? 3.959 15.174 84.512 1.00 5.18 489 THR A N 1
ATOM 1520 C CA . THR A 1 95 ? 3.606 16.584 84.604 1.00 5.78 489 THR A CA 1
ATOM 1521 C C . THR A 1 95 ? 4.307 17.169 85.821 1.00 5.56 489 THR A C 1
ATOM 1522 O O . THR A 1 95 ? 4.260 16.578 86.906 1.00 6.08 489 THR A O 1
ATOM 1533 N N . ASP A 1 96 ? 4.967 18.320 85.651 1.00 5.56 490 ASP A N 1
ATOM 1534 C CA . ASP A 1 96 ? 5.519 19.028 86.797 1.00 6.08 490 ASP A CA 1
ATOM 1535 C C . ASP A 1 96 ? 4.430 19.865 87.485 1.00 6.36 490 ASP A C 1
ATOM 1536 O O . ASP A 1 96 ? 3.288 19.955 87.027 1.00 6.54 490 ASP A O 1
ATOM 1545 N N . ALA A 1 97 ? 4.772 20.449 88.627 1.00 6.69 491 ALA A N 1
ATOM 1546 C CA . ALA A 1 97 ? 3.768 21.186 89.394 1.00 7.43 491 ALA A CA 1
ATOM 1547 C C . ALA A 1 97 ? 3.221 22.380 88.614 1.00 8.28 491 ALA A C 1
ATOM 1548 O O . ALA A 1 97 ? 2.069 22.777 88.820 1.00 11.76 491 ALA A O 1
ATOM 1555 N N . ALA A 1 98 ? 4.031 22.960 87.730 1.00 7.38 492 ALA A N 1
ATOM 1556 C CA . ALA A 1 98 ? 3.636 24.096 86.903 1.00 7.76 492 ALA A CA 1
ATOM 1557 C C . ALA A 1 98 ? 2.817 23.701 85.680 1.00 7.69 492 ALA A C 1
ATOM 1558 O O . ALA A 1 98 ? 2.357 24.590 84.951 1.00 9.43 492 ALA A O 1
ATOM 1565 N N . GLY A 1 99 ? 2.647 22.408 85.415 1.00 7.15 493 GLY A N 1
ATOM 1566 C CA . GLY A 1 99 ? 1.844 21.949 84.303 1.00 7.58 493 GLY A CA 1
ATOM 1567 C C . GLY A 1 99 ? 2.605 21.589 83.041 1.00 6.84 493 GLY A C 1
ATOM 1568 O O . GLY A 1 99 ? 1.968 21.229 82.044 1.00 7.80 493 GLY A O 1
ATOM 1572 N N . ASN A 1 100 ? 3.932 21.706 83.026 1.00 6.10 494 ASN A N 1
ATOM 1573 C CA . ASN A 1 100 ? 4.690 21.248 81.868 1.00 5.83 494 ASN A CA 1
ATOM 1574 C C . ASN A 1 100 ? 4.699 19.722 81.831 1.00 5.49 494 ASN A C 1
ATOM 1575 O O . ASN A 1 100 ? 4.776 19.065 82.876 1.00 6.20 494 ASN A O 1
ATOM 1586 N N . VAL A 1 101 ? 4.660 19.169 80.619 1.00 5.15 495 VAL A N 1
ATOM 1587 C CA . VAL A 1 101 ? 4.697 17.727 80.398 1.00 5.09 495 VAL A CA 1
ATOM 1588 C C . VAL A 1 101 ? 5.921 17.363 79.565 1.00 5.31 495 VAL A C 1
ATOM 1589 O O . VAL A 1 101 ? 6.380 18.139 78.717 1.00 5.70 495 VAL A O 1
ATOM 1602 N N A ASN A 1 102 ? 6.438 16.154 79.788 0.70 4.41 496 ASN A N 1
ATOM 1603 N N B ASN A 1 102 ? 6.445 16.149 79.773 0.30 4.80 496 ASN A N 1
ATOM 1604 C CA A ASN A 1 102 ? 7.587 15.692 79.011 0.70 4.42 496 ASN A CA 1
ATOM 1605 C CA B ASN A 1 102 ? 7.607 15.725 78.986 0.30 4.81 496 ASN A CA 1
ATOM 1606 C C A ASN A 1 102 ? 7.250 15.484 77.539 0.70 4.12 496 ASN A C 1
ATOM 1607 C C B ASN A 1 102 ? 7.261 15.461 77.524 0.30 4.54 496 ASN A C 1
ATOM 1608 O O A ASN A 1 102 ? 8.100 15.721 76.674 0.70 5.41 496 ASN A O 1
ATOM 1609 O O B ASN A 1 102 ? 8.114 15.654 76.651 0.30 4.83 496 ASN A O 1
ATOM 1630 N N . ALA A 1 103 ? 6.047 14.988 77.244 1.00 4.31 497 ALA A N 1
ATOM 1631 C CA . ALA A 1 103 ? 5.601 14.700 75.890 1.00 4.84 497 ALA A CA 1
ATOM 1632 C C . ALA A 1 103 ? 4.137 15.091 75.792 1.00 4.60 497 ALA A C 1
ATOM 1633 O O . ALA A 1 103 ? 3.332 14.718 76.654 1.00 5.52 497 ALA A O 1
ATOM 1640 N N . THR A 1 104 ? 3.799 15.869 74.768 1.00 4.18 498 THR A N 1
ATOM 1641 C CA . THR A 1 104 ? 2.429 16.319 74.577 1.00 4.30 498 THR A CA 1
ATOM 1642 C C . THR A 1 104 ? 1.640 15.312 73.734 1.00 3.97 498 THR A C 1
ATOM 1643 O O . THR A 1 104 ? 2.194 14.459 73.031 1.00 4.39 498 THR A O 1
ATOM 1654 N N . GLN A 1 105 ? 0.313 15.456 73.774 1.00 4.16 499 GLN A N 1
ATOM 1655 C CA . GLN A 1 105 ? -0.552 14.634 72.925 1.00 4.25 499 GLN A CA 1
ATOM 1656 C C . GLN A 1 105 ? -0.168 14.798 71.451 1.00 3.89 499 GLN A C 1
ATOM 1657 O O . GLN A 1 105 ? -0.117 13.818 70.686 1.00 4.05 499 GLN A O 1
ATOM 1671 N N . THR A 1 106 ? 0.106 16.043 71.033 1.00 3.90 500 THR A N 1
ATOM 1672 C CA . THR A 1 106 ? 0.537 16.296 69.656 1.00 4.13 500 THR A CA 1
ATOM 1673 C C . THR A 1 106 ? 1.791 15.495 69.316 1.00 3.77 500 THR A C 1
ATOM 1674 O O . THR A 1 106 ? 1.890 14.846 68.256 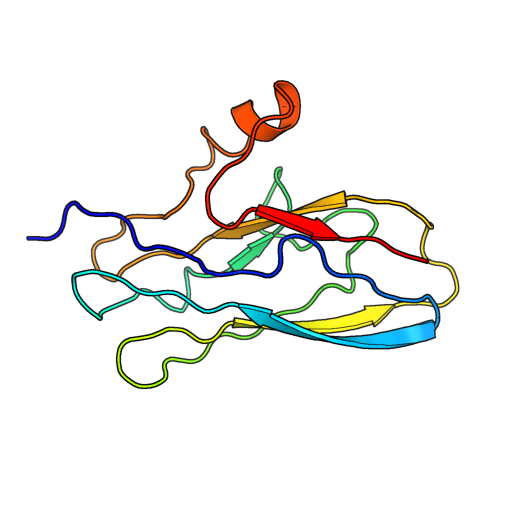1.00 4.30 500 THR A O 1
ATOM 1685 N N . GLU A 1 107 ? 2.779 15.554 70.210 1.00 4.12 501 GLU A N 1
ATOM 1686 C CA . GLU A 1 107 ? 4.048 14.866 69.981 1.00 4.03 501 GLU A CA 1
ATOM 1687 C C . GLU A 1 107 ? 3.888 13.358 69.944 1.00 4.02 501 GLU A C 1
ATOM 1688 O O . GLU A 1 107 ? 4.540 12.682 69.134 1.00 4.16 501 GLU A O 1
ATOM 1700 N N A MET A 1 108 ? 3.044 12.804 70.812 0.50 4.26 502 MET A N 1
ATOM 1701 N N B MET A 1 108 ? 3.057 12.798 70.830 0.50 4.33 502 MET A N 1
ATOM 1702 C CA A MET A 1 108 ? 2.845 11.358 70.803 0.50 4.65 502 MET A CA 1
ATOM 1703 C CA B MET A 1 108 ? 2.837 11.351 70.807 0.50 4.47 502 MET A CA 1
ATOM 1704 C C A MET A 1 108 ? 2.255 10.902 69.472 0.50 4.34 502 MET A C 1
ATOM 1705 C C B MET A 1 108 ? 2.271 10.913 69.461 0.50 4.19 502 MET A C 1
ATOM 1706 O O A MET A 1 108 ? 2.649 9.865 68.928 0.50 4.88 502 MET A O 1
ATOM 1707 O O B MET A 1 108 ? 2.687 9.892 68.903 0.50 4.72 502 MET A O 1
ATOM 1734 N N . GLY A 1 109 ? 1.324 11.681 68.916 1.00 3.94 503 GLY A N 1
ATOM 1735 C CA . GLY A 1 109 ? 0.734 11.312 67.636 1.00 4.49 503 GLY A CA 1
ATOM 1736 C C . GLY A 1 109 ? 1.731 11.358 66.489 1.00 4.49 503 GLY A C 1
ATOM 1737 O O . GLY A 1 109 ? 1.772 10.449 65.654 1.00 5.16 503 GLY A O 1
ATOM 1741 N N . ASN A 1 110 ? 2.541 12.420 66.427 1.00 4.31 504 ASN A N 1
ATOM 1742 C CA . ASN A 1 110 ? 3.552 12.494 65.372 1.00 5.17 504 ASN A CA 1
ATOM 1743 C C . ASN A 1 110 ? 4.558 11.357 65.502 1.00 5.11 504 ASN A C 1
ATOM 1744 O O . ASN A 1 110 ? 4.978 10.763 64.496 1.00 5.71 504 ASN A O 1
ATOM 1755 N N . ALA A 1 111 ? 4.971 11.046 66.734 1.00 4.57 505 ALA A N 1
ATOM 1756 C CA . ALA A 1 111 ? 5.941 9.977 66.950 1.00 5.28 505 ALA A CA 1
ATOM 1757 C C . ALA A 1 111 ? 5.382 8.630 66.503 1.00 4.94 505 ALA A C 1
ATOM 1758 O O . ALA A 1 111 ? 6.079 7.830 65.858 1.00 5.32 505 ALA A O 1
ATOM 1765 N N . ALA A 1 112 ? 4.111 8.371 66.811 1.00 5.27 506 ALA A N 1
ATOM 1766 C CA . ALA A 1 112 ? 3.484 7.111 66.418 1.00 5.22 506 ALA A CA 1
ATOM 1767 C C . ALA A 1 112 ? 3.462 6.950 64.901 1.00 5.56 506 ALA A C 1
ATOM 1768 O O . ALA A 1 112 ? 3.797 5.887 64.368 1.00 7.51 506 ALA A O 1
ATOM 1775 N N . VAL A 1 113 ? 3.056 7.997 64.187 1.00 5.44 507 VAL A N 1
ATOM 1776 C CA . VAL A 1 113 ? 2.869 7.900 62.741 1.00 6.10 507 VAL A CA 1
ATOM 1777 C C . VAL A 1 113 ? 4.209 7.928 62.027 1.00 6.29 507 VAL A C 1
ATOM 1778 O O . VAL A 1 113 ? 4.421 7.201 61.049 1.00 7.94 507 VAL A O 1
ATOM 1791 N N . ASP A 1 114 ? 5.130 8.770 62.506 1.00 5.89 508 ASP A N 1
ATOM 1792 C CA . ASP A 1 114 ? 6.429 8.941 61.851 1.00 6.69 508 ASP A CA 1
ATOM 1793 C C . ASP A 1 114 ? 7.450 7.883 62.280 1.00 6.63 508 ASP A C 1
ATOM 1794 O O 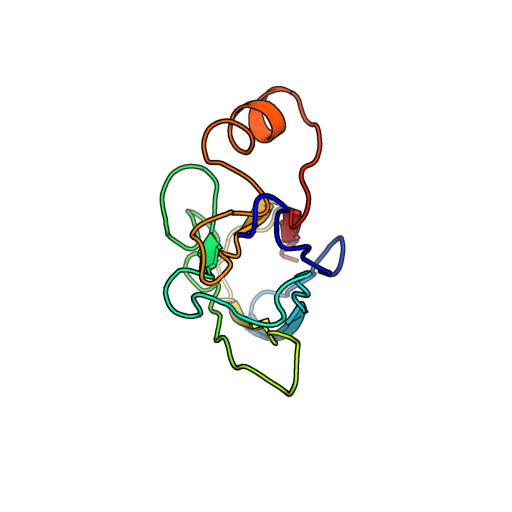. ASP A 1 114 ? 8.549 7.811 61.722 1.00 8.50 508 ASP A O 1
ATOM 1803 N N . LYS A 1 115 ? 7.123 7.080 63.282 1.00 6.70 509 LYS A N 1
ATOM 1804 C CA . LYS A 1 115 ? 8.060 6.125 63.869 1.00 7.62 509 LYS A CA 1
ATOM 1805 C C . LYS A 1 115 ? 9.307 6.832 64.404 1.00 6.78 509 LYS A C 1
ATOM 1806 O O . LYS A 1 115 ? 10.446 6.410 64.188 1.00 8.76 509 LYS A O 1
ATOM 1825 N N . THR A 1 116 ? 9.077 7.927 65.129 1.00 5.90 510 THR A N 1
ATOM 1826 C CA . THR A 1 116 ? 10.129 8.638 65.836 1.00 6.06 510 THR A CA 1
ATOM 1827 C C . THR A 1 116 ? 9.852 8.511 67.330 1.00 6.23 510 THR A C 1
ATOM 1828 O O . THR A 1 116 ? 8.858 7.929 67.754 1.00 9.09 510 THR A O 1
ATOM 1839 N N . SER A 1 117 ? 10.741 9.054 68.147 1.00 6.52 511 SER A N 1
ATOM 1840 C CA . SER A 1 117 ? 10.696 8.845 69.583 1.00 6.04 511 SER A CA 1
ATOM 1841 C C . SER A 1 117 ? 10.467 10.144 70.347 1.00 4.49 511 SER A C 1
ATOM 1842 O O . SER A 1 117 ? 10.906 11.222 69.931 1.00 4.95 511 SER A O 1
ATOM 1850 N N . VAL A 1 118 ? 9.789 10.016 71.491 1.00 5.17 512 VAL A N 1
ATOM 1851 C CA . VAL A 1 118 ? 9.659 11.075 72.476 1.00 4.49 512 VAL A CA 1
ATOM 1852 C C . VAL A 1 118 ? 10.280 10.626 73.792 1.00 3.36 512 VAL A C 1
ATOM 1853 O O . VAL A 1 118 ? 10.391 9.436 74.084 1.00 3.89 512 VAL A O 1
ATOM 1866 N N . ASN A 1 119 ? 10.634 11.598 74.630 1.00 3.59 513 ASN A N 1
ATOM 1867 C CA . ASN A 1 119 ? 11.032 11.261 75.991 1.00 3.77 513 ASN A CA 1
ATOM 1868 C C . ASN A 1 119 ? 9.905 10.516 76.687 1.00 3.52 513 ASN A C 1
ATOM 1869 O O . ASN A 1 119 ? 8.740 10.907 76.601 1.00 4.21 513 ASN A O 1
ATOM 1880 N N . GLY A 1 120 ? 10.260 9.434 77.390 1.00 3.63 514 GLY A N 1
ATOM 1881 C CA . GLY A 1 120 ? 9.309 8.621 78.128 1.00 4.22 514 GLY A CA 1
ATOM 1882 C C . GLY A 1 120 ? 8.668 7.482 77.366 1.00 4.02 514 GLY A C 1
ATOM 1883 O O . GLY A 1 120 ? 7.930 6.693 77.970 1.00 4.31 514 GLY A O 1
ATOM 1887 N N . GLN A 1 121 ? 8.926 7.354 76.068 1.00 4.21 515 GLN A N 1
ATOM 1888 C CA . GLN A 1 121 ? 8.362 6.262 75.282 1.00 5.10 515 GLN A CA 1
ATOM 1889 C C . GLN A 1 121 ? 9.097 4.960 75.584 1.00 4.89 515 GLN A C 1
ATOM 1890 O O . GLN A 1 121 ? 10.303 4.952 75.861 1.00 5.62 515 GLN A O 1
ATOM 1904 N N . PHE A 1 122 ? 8.379 3.843 75.479 1.00 4.55 516 PHE A N 1
ATOM 1905 C CA . PHE A 1 122 ? 9.024 2.544 75.614 1.00 4.78 516 PHE A CA 1
ATOM 1906 C C . PHE A 1 122 ? 8.277 1.516 74.776 1.00 4.62 516 PHE A C 1
ATOM 1907 O O . PHE A 1 122 ? 7.090 1.666 74.463 1.00 5.53 516 PHE A O 1
ATOM 1924 N N . LYS A 1 123 ? 9.000 0.453 74.439 1.00 5.20 517 LYS A N 1
ATOM 1925 C CA . LYS A 1 123 ? 8.439 -0.713 73.772 1.00 5.97 517 LYS A CA 1
ATOM 1926 C C . LYS A 1 123 ? 7.986 -1.701 74.835 1.00 5.21 517 LYS A C 1
ATOM 1927 O O . LYS A 1 123 ? 8.770 -2.069 75.718 1.00 8.01 517 LYS A O 1
ATOM 1946 N N . LEU A 1 124 ? 6.748 -2.172 74.722 1.00 5.40 518 LEU A N 1
ATOM 1947 C CA . LEU A 1 124 ? 6.199 -3.206 75.580 1.00 5.54 518 LEU A CA 1
ATOM 1948 C C . LEU A 1 124 ? 6.080 -4.464 74.725 1.00 5.64 518 LEU A C 1
ATOM 1949 O O . LEU A 1 124 ? 5.291 -4.501 73.773 1.00 6.65 518 LEU A O 1
ATOM 1965 N N . ILE A 1 125 ? 6.882 -5.476 75.059 1.00 5.84 519 ILE A N 1
ATOM 1966 C CA . ILE A 1 125 ? 7.028 -6.692 74.266 1.00 6.31 519 ILE A CA 1
ATOM 1967 C C . ILE A 1 125 ? 6.409 -7.841 75.052 1.00 6.20 519 ILE A C 1
ATOM 1968 O O . ILE A 1 125 ? 6.799 -8.091 76.199 1.00 7.20 519 ILE A O 1
ATOM 1984 N N A ILE A 1 126 ? 5.423 -8.517 74.453 0.63 6.27 520 ILE A N 1
ATOM 1985 N N B ILE A 1 126 ? 5.456 -8.538 74.437 0.37 6.26 520 ILE A N 1
ATOM 1986 C CA A ILE A 1 126 ? 4.764 -9.672 75.068 0.63 6.80 520 ILE A CA 1
ATOM 1987 C CA B ILE A 1 126 ? 4.777 -9.672 75.059 0.37 6.86 520 ILE A CA 1
ATOM 1988 C C A ILE A 1 126 ? 5.285 -10.931 74.392 0.63 8.00 520 ILE A C 1
ATOM 1989 C C B ILE A 1 126 ? 5.266 -10.944 74.388 0.37 7.84 520 ILE A C 1
ATOM 1990 O O A ILE A 1 126 ? 5.204 -11.058 73.165 0.63 9.37 520 ILE A O 1
ATOM 1991 O O B ILE A 1 126 ? 5.163 -11.086 73.164 0.37 8.64 520 ILE A O 1
ATOM 2022 N N . ARG A 1 127 ? 5.756 -11.876 75.195 1.00 8.24 521 ARG A N 1
ATOM 2023 C CA . ARG A 1 127 ? 6.206 -13.179 74.716 1.00 10.36 521 ARG A CA 1
ATOM 2024 C C . ARG A 1 127 ? 5.446 -14.328 75.373 1.00 10.96 521 ARG A C 1
ATOM 2025 O O . ARG A 1 127 ? 4.775 -14.133 76.387 1.00 10.30 521 ARG A O 1
#

Organism: Streptococcus gordonii (NCBI:txid1302)

GO terms:
  GO:0005515 protein binding (F, IPI)

InterPro domains:
  IPR019931 LPXTG cell wall anchor motif [PF00746] (3034-3068)
  IPR019931 LPXTG cell wall anchor motif [PS50847] (3038-3072)
  IPR022263 KxYKxGKxW signal peptide [PF19258] (14-50)
  IPR022263 KxYKxGKxW signal peptide [TIGR03715] (17-38)
  IPR026465 Serine-rich repeat adhesion glycoprotein, N-terminal domain [TIGR04224] (36-83)
  IPR044024 Atypical Rib domain [PF18938] (523-598)
  IPR050252 Beta/Gamma-Crystallin [PTHR11818] (91-801)

Radius of gyration: 14.34 Å; Cα contacts (8 Å, |Δi|>4): 316; chains: 1; bounding box: 21×47×36 Å

Secondary structure (DSSP, 8-state):
------EEE--SEEEE-TT-EEEEEEEEE-TTS-B-GGG-EEE-SSSSS--TT-TT-EEEEEEETTEEEEEEEEE--TTPPPEEEEEEEE-BBTTS-BSS-HHHHHHHHHHT---TTEEEEEE-

B-factor: mean 10.3, std 6.39, range [3.34, 42.34]

Sequence (124 aa):
SDTERPVVNNVPSEIITTVYRGESFEYFATVTDNSNAFDLAKTVVRWLYSNQPGRGTEWLQYSSSVTTQVGNQLKKVRIFGNVPIDTTIGDYTRYVVATDAAGNVNNATQTEMMGNAAVDKTSVNGQFKLIIIR

CATH classification: 2.60.40.4140

Nearest PDB structures (foldseek):
  6ef9-assembly1_A  TM=9.973E-01  e=2.523E-24  Streptococcus gordonii
  6efa-assembly1_A  TM=1.005E+00  e=7.048E-24  Streptococcus gordonii
  3qc6-assembly1_X  TM=1.006E+00  e=1.178E-23  Streptococcus gordonii
  3qc5-assembly1_X  TM=1.001E+00  e=2.085E-23  Streptococcus gordonii
  6efb-assembly1_A  TM=9.796E-01  e=2.082E-17  Streptococcus gordonii